Protein AF-A0ABD1Q257-F1 (afdb_monomer)

InterPro domains:
  IPR046948 RING-H2 finger protein ATL20-22-like [PTHR46279] (2-143)

Organism: NCBI:txid205694

Secondary structure (DSSP, 8-state):
-EEEETTTEEEEEEEEETTTTEEEEE-TTS-HHHHHHHS----TTSSEE-SEEEEEEEEEEETTSTHHHHTB---GGG--SSEEEEEESSS-HHHHHHTT-EEEEEEEEEESSTTTTTBT---SEEEEEE-GGG--------------S-HHHHHHHHHHHHHHHH---

Foldseek 3Di:
DWDQAVQLGIWDWDDADPVQQKTKTFHPVLQVVVSCFVGADDRPPPLKAAPDKAKKWKKKAFCPQPCDLPFADFRVVPADDGIGMFIWSDDDPVVRVVSVIDTPGIYIAGDHDPGRGTSHGDHRIHMIGGDPVPPPDPPDPDDDDDDDDDPVVVCCVPVVVVCVVVPPD

Structure (mmCIF, N/CA/C/O backbone):
data_AF-A0ABD1Q257-F1
#
_entry.id   AF-A0ABD1Q257-F1
#
loop_
_atom_site.group_PDB
_atom_site.id
_atom_site.type_symbol
_atom_site.label_atom_id
_atom_site.label_alt_id
_atom_site.label_comp_id
_atom_site.label_asym_id
_atom_site.label_entity_id
_atom_site.label_seq_id
_atom_site.pdbx_PDB_ins_code
_atom_site.Cartn_x
_atom_site.Cartn_y
_atom_site.Cartn_z
_atom_site.occupancy
_atom_site.B_iso_or_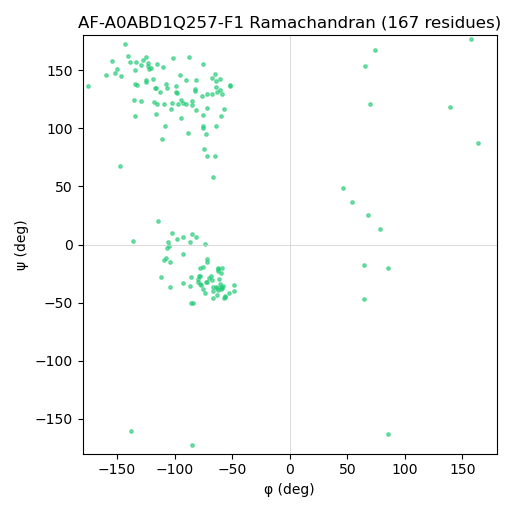equiv
_atom_site.auth_seq_id
_atom_site.auth_comp_id
_atom_site.auth_asym_id
_atom_site.auth_atom_id
_atom_site.pdbx_PDB_model_num
ATOM 1 N N . MET A 1 1 ? -0.512 -16.048 -15.787 1.00 87.12 1 MET A N 1
ATOM 2 C CA . MET A 1 1 ? 0.957 -15.874 -15.810 1.00 87.12 1 MET A CA 1
ATOM 3 C C . MET A 1 1 ? 1.390 -15.467 -14.415 1.00 87.12 1 MET A C 1
ATOM 5 O O . MET A 1 1 ? 0.708 -14.635 -13.826 1.00 87.12 1 MET A O 1
ATOM 9 N N . ILE A 1 2 ? 2.445 -16.087 -13.885 1.00 93.38 2 ILE A N 1
ATOM 10 C CA . ILE A 1 2 ? 2.979 -15.800 -12.547 1.00 93.38 2 ILE A CA 1
ATOM 11 C C . ILE A 1 2 ? 4.283 -15.027 -12.720 1.00 93.38 2 ILE A C 1
ATOM 13 O O . ILE A 1 2 ? 5.099 -15.399 -13.559 1.00 93.38 2 ILE A O 1
ATOM 17 N N . LEU A 1 3 ? 4.453 -13.968 -11.939 1.00 93.56 3 LEU A N 1
ATOM 18 C CA . LEU A 1 3 ? 5.695 -13.225 -11.808 1.00 93.56 3 LEU A CA 1
ATOM 19 C C . LEU A 1 3 ? 6.202 -13.389 -10.377 1.00 93.56 3 LEU A C 1
ATOM 21 O O . LEU A 1 3 ? 5.514 -12.998 -9.436 1.00 93.56 3 LEU A O 1
ATOM 25 N N . ASN A 1 4 ? 7.402 -13.935 -10.212 1.00 92.94 4 ASN A N 1
ATOM 26 C CA . ASN A 1 4 ? 8.072 -13.927 -8.920 1.00 92.94 4 ASN A CA 1
ATOM 27 C C . ASN A 1 4 ? 8.822 -12.602 -8.761 1.00 92.94 4 ASN A C 1
ATOM 29 O O . ASN A 1 4 ? 9.687 -12.273 -9.572 1.00 92.94 4 ASN A O 1
ATOM 33 N N . LEU A 1 5 ? 8.478 -11.835 -7.729 1.00 91.81 5 LEU A N 1
ATOM 34 C CA . LEU A 1 5 ? 9.259 -10.680 -7.315 1.00 91.81 5 LEU A CA 1
ATOM 35 C C . LEU A 1 5 ? 10.169 -11.102 -6.158 1.00 91.81 5 LEU A C 1
ATOM 37 O O . LEU A 1 5 ? 9.654 -11.518 -5.113 1.00 91.81 5 LEU A O 1
ATOM 41 N N . PRO A 1 6 ? 11.501 -10.980 -6.295 1.00 88.81 6 PRO A N 1
ATOM 42 C CA . PRO A 1 6 ? 12.420 -11.312 -5.215 1.00 88.81 6 PRO A CA 1
ATOM 43 C C . PRO A 1 6 ? 12.031 -10.607 -3.914 1.00 88.81 6 PRO A C 1
ATOM 45 O O . PRO A 1 6 ? 11.656 -9.438 -3.925 1.00 88.81 6 PRO A O 1
ATOM 48 N N . PHE A 1 7 ? 12.069 -11.338 -2.797 1.00 89.44 7 PHE A N 1
ATOM 49 C CA . PHE A 1 7 ? 11.647 -10.898 -1.452 1.00 89.44 7 PHE A CA 1
ATOM 50 C C . PHE A 1 7 ? 10.159 -10.565 -1.270 1.00 89.44 7 PHE A C 1
ATOM 52 O O . PHE A 1 7 ? 9.689 -10.557 -0.137 1.00 89.44 7 PHE A O 1
ATOM 59 N N . SER A 1 8 ? 9.412 -10.344 -2.352 1.00 90.81 8 SER A N 1
ATOM 60 C CA . SER A 1 8 ? 7.987 -10.004 -2.308 1.00 90.81 8 SER A CA 1
ATOM 61 C C . SER A 1 8 ? 7.084 -11.188 -2.679 1.00 90.81 8 SER A C 1
ATOM 63 O O . SER A 1 8 ? 5.893 -11.159 -2.376 1.00 90.81 8 SER A O 1
ATOM 65 N N . GLY A 1 9 ? 7.633 -12.250 -3.281 1.00 92.00 9 GLY A N 1
ATOM 66 C CA . GLY A 1 9 ? 6.955 -13.505 -3.620 1.00 92.00 9 GLY A CA 1
ATOM 67 C C . GLY A 1 9 ? 6.219 -13.477 -4.962 1.00 92.00 9 GLY A C 1
ATOM 68 O O . GLY A 1 9 ? 6.434 -12.600 -5.795 1.00 92.00 9 GLY A O 1
ATOM 69 N N . ASP A 1 10 ? 5.319 -14.440 -5.161 1.00 94.44 10 ASP A N 1
ATOM 70 C CA . ASP A 1 10 ? 4.611 -14.631 -6.432 1.00 94.44 10 ASP A CA 1
ATOM 71 C C . ASP A 1 10 ? 3.408 -13.702 -6.581 1.00 94.44 10 ASP A C 1
ATOM 73 O O . ASP A 1 10 ? 2.563 -13.626 -5.689 1.00 94.44 10 ASP A O 1
ATOM 77 N N . PHE A 1 11 ? 3.292 -13.047 -7.728 1.00 95.25 11 PHE A N 1
ATOM 78 C CA . PHE A 1 11 ? 2.139 -12.253 -8.139 1.00 95.25 11 PHE A CA 1
ATOM 79 C C . PHE A 1 11 ? 1.556 -12.806 -9.432 1.00 95.25 11 PHE A C 1
ATOM 81 O O . PHE A 1 11 ? 2.265 -13.394 -10.253 1.00 95.25 11 PHE A O 1
ATOM 88 N N . TYR A 1 12 ? 0.259 -12.610 -9.643 1.00 96.00 12 TYR A N 1
ATOM 89 C CA . TYR A 1 12 ? -0.342 -12.879 -10.940 1.00 96.00 12 TYR A CA 1
ATOM 90 C C . TYR A 1 12 ? -0.300 -11.630 -11.801 1.00 96.00 12 TYR A C 1
ATOM 92 O O . TYR A 1 12 ? -0.495 -10.514 -11.331 1.00 96.00 12 TYR A O 1
ATOM 100 N N . VAL A 1 13 ? -0.037 -11.829 -13.086 1.00 96.06 13 VAL A N 1
ATOM 101 C CA . VAL A 1 13 ? 0.027 -10.733 -14.048 1.00 96.06 13 VAL A CA 1
ATOM 102 C C . VAL A 1 13 ? -1.353 -10.522 -14.644 1.00 96.06 13 VAL A C 1
ATOM 104 O O . VAL A 1 13 ? -1.918 -11.448 -15.235 1.00 96.06 13 VAL A O 1
ATOM 107 N N . ARG A 1 14 ? -1.895 -9.314 -14.470 1.00 95.31 14 ARG A N 1
ATOM 108 C CA . ARG A 1 14 ? -3.168 -8.899 -15.065 1.00 95.31 14 ARG A CA 1
ATOM 109 C C . ARG A 1 14 ? -2.969 -8.372 -16.475 1.00 95.31 14 ARG A C 1
ATOM 111 O O . ARG A 1 14 ? -3.675 -8.790 -17.387 1.00 95.31 14 ARG A O 1
ATOM 118 N N . TYR A 1 15 ? -2.023 -7.453 -16.643 1.00 94.88 15 TYR A N 1
ATOM 119 C CA . TYR A 1 15 ? -1.799 -6.754 -17.903 1.00 94.88 15 TYR A CA 1
ATOM 120 C C . TYR A 1 15 ? -0.335 -6.335 -18.045 1.00 94.88 15 TYR A C 1
ATOM 122 O O . TYR A 1 15 ? 0.327 -6.037 -17.052 1.00 94.88 15 TYR A O 1
ATOM 130 N N . ILE A 1 16 ? 0.162 -6.322 -19.282 1.00 94.31 16 ILE A N 1
ATOM 131 C CA . ILE A 1 16 ? 1.499 -5.839 -19.632 1.00 94.31 16 ILE A CA 1
ATOM 132 C C . ILE A 1 16 ? 1.341 -4.854 -20.785 1.00 94.31 16 ILE A C 1
ATOM 134 O O . ILE A 1 16 ? 0.806 -5.205 -21.836 1.00 94.31 16 ILE A O 1
ATOM 138 N N . ASP A 1 17 ? 1.830 -3.639 -20.578 1.00 92.38 17 ASP A N 1
ATOM 139 C CA . ASP A 1 17 ? 1.911 -2.580 -21.569 1.00 92.38 17 ASP A CA 1
ATOM 140 C C . ASP A 1 17 ? 3.370 -2.366 -21.971 1.00 92.38 17 ASP A C 1
ATOM 142 O O . ASP A 1 17 ? 4.144 -1.740 -21.246 1.00 92.38 17 ASP A O 1
ATOM 146 N N . TYR A 1 18 ? 3.751 -2.885 -23.134 1.00 88.06 18 TYR A N 1
ATOM 147 C CA . TYR A 1 18 ? 5.103 -2.713 -23.668 1.00 88.06 18 TYR A CA 1
ATOM 148 C C . TYR A 1 18 ? 5.348 -1.309 -24.230 1.00 88.06 18 TYR A C 1
ATOM 150 O O . TYR A 1 18 ? 6.496 -0.905 -24.367 1.00 88.06 18 TYR A O 1
ATOM 158 N N . TYR A 1 19 ? 4.299 -0.545 -24.556 1.00 90.12 19 TYR A N 1
ATOM 159 C CA . TYR A 1 19 ? 4.476 0.819 -25.054 1.00 90.12 19 TYR A CA 1
ATOM 160 C C . TYR A 1 19 ? 4.893 1.758 -23.920 1.00 90.12 19 TYR A C 1
ATOM 162 O O . TYR A 1 19 ? 5.784 2.587 -24.092 1.00 90.12 19 TYR A O 1
ATOM 170 N N . SER A 1 20 ? 4.278 1.604 -22.743 1.00 91.00 20 SER A N 1
ATOM 171 C CA . SER A 1 20 ? 4.620 2.392 -21.553 1.00 91.00 20 SER A CA 1
ATOM 172 C C . SER A 1 20 ? 5.571 1.685 -20.583 1.00 91.00 20 SER A C 1
ATOM 174 O O . SER A 1 20 ? 5.783 2.198 -19.486 1.00 91.00 20 SER A O 1
ATOM 176 N N . ASN A 1 21 ? 6.072 0.497 -20.931 1.00 92.75 21 ASN A N 1
ATOM 177 C CA . ASN A 1 21 ? 6.831 -0.393 -20.047 1.00 92.75 21 ASN A CA 1
ATOM 178 C C . ASN A 1 21 ? 6.191 -0.565 -18.655 1.00 92.75 21 ASN A C 1
ATOM 180 O O . ASN A 1 21 ? 6.851 -0.381 -17.632 1.00 92.75 21 ASN A O 1
ATOM 184 N N . LYS A 1 22 ? 4.883 -0.856 -18.615 1.00 94.44 22 LYS A N 1
ATOM 185 C CA . LYS A 1 22 ? 4.090 -0.992 -17.383 1.00 94.44 22 LYS A CA 1
ATOM 186 C C . LYS A 1 22 ? 3.564 -2.411 -17.224 1.00 94.44 22 LYS A C 1
ATOM 188 O O . LYS A 1 22 ? 3.007 -2.978 -18.158 1.00 94.44 22 LYS A O 1
ATOM 193 N N . ILE A 1 23 ? 3.682 -2.973 -16.028 1.00 95.19 23 ILE A N 1
ATOM 194 C CA . ILE A 1 23 ? 3.073 -4.248 -15.654 1.00 95.19 23 ILE A CA 1
ATOM 195 C C . ILE A 1 23 ? 2.064 -4.009 -14.539 1.00 95.19 23 ILE A C 1
ATOM 197 O O . ILE A 1 23 ? 2.348 -3.299 -13.580 1.00 95.19 23 ILE A O 1
ATOM 201 N N . THR A 1 24 ? 0.888 -4.610 -14.664 1.00 95.88 24 THR A N 1
ATOM 202 C CA . THR A 1 24 ? -0.137 -4.603 -13.622 1.00 95.88 24 THR A CA 1
ATOM 203 C C . THR A 1 24 ? -0.232 -5.997 -13.023 1.00 95.88 24 THR A C 1
ATOM 205 O O . THR A 1 24 ? -0.484 -6.983 -13.726 1.00 95.88 24 THR A O 1
ATOM 208 N N . LEU A 1 25 ? 0.003 -6.070 -11.720 1.00 95.75 25 LEU A N 1
ATOM 209 C CA . LEU A 1 25 ? 0.040 -7.280 -10.914 1.00 95.75 25 LEU A CA 1
ATOM 210 C C . LEU A 1 25 ? -1.158 -7.319 -9.976 1.00 95.75 25 LEU A C 1
ATOM 212 O O . LEU A 1 25 ? -1.639 -6.277 -9.555 1.00 95.75 25 LEU A O 1
ATOM 216 N N . TYR A 1 26 ? -1.591 -8.512 -9.597 1.00 95.31 26 TYR A N 1
ATOM 217 C CA . TYR A 1 26 ? -2.581 -8.701 -8.544 1.00 95.31 26 TYR A CA 1
ATOM 218 C C . TYR A 1 26 ? -2.196 -9.875 -7.653 1.00 95.31 26 TYR A C 1
ATOM 220 O O . TYR A 1 26 ? -1.422 -10.765 -8.035 1.00 95.31 26 TYR A O 1
ATOM 228 N N . ASP A 1 27 ? -2.712 -9.854 -6.431 1.00 95.00 27 ASP A N 1
ATOM 229 C CA . ASP A 1 27 ? -2.403 -10.870 -5.439 1.00 95.00 27 ASP A CA 1
ATOM 230 C C . ASP A 1 27 ? -3.170 -12.177 -5.720 1.00 95.00 27 ASP A C 1
ATOM 232 O O . ASP A 1 27 ? -4.398 -12.151 -5.815 1.00 95.00 27 ASP A O 1
ATOM 236 N N . PRO A 1 28 ? -2.497 -13.344 -5.786 1.00 92.44 28 PRO A N 1
ATOM 237 C CA . PRO A 1 28 ? -3.158 -14.633 -6.006 1.00 92.44 28 PRO A CA 1
ATOM 238 C C . PRO A 1 28 ? -4.213 -14.999 -4.953 1.00 92.44 28 PRO A C 1
ATOM 240 O O . PRO A 1 28 ? -5.058 -15.855 -5.206 1.00 92.44 28 PRO A O 1
ATOM 243 N N . ARG A 1 29 ? -4.159 -14.387 -3.760 1.00 93.06 29 ARG A N 1
ATOM 244 C CA . ARG A 1 29 ? -5.143 -14.590 -2.685 1.00 93.06 29 ARG A CA 1
ATOM 245 C C . ARG A 1 29 ? -6.289 -13.574 -2.725 1.00 93.06 29 ARG A C 1
ATOM 247 O O . ARG A 1 29 ? -7.118 -13.591 -1.820 1.00 93.06 29 ARG A O 1
ATOM 254 N N . ASN A 1 30 ? -6.349 -12.726 -3.756 1.00 92.25 30 ASN A N 1
ATOM 255 C CA . ASN A 1 30 ? -7.329 -11.648 -3.916 1.00 92.25 30 ASN A CA 1
AT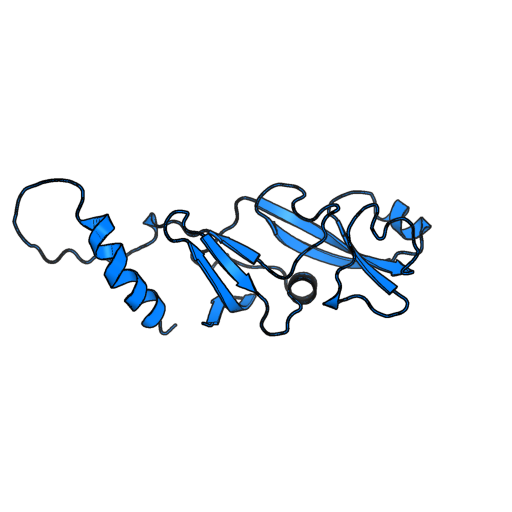OM 256 C C . ASN A 1 30 ? -7.378 -10.696 -2.707 1.00 92.25 30 ASN A C 1
ATOM 258 O O . ASN A 1 30 ? -8.453 -10.264 -2.295 1.00 92.25 30 ASN A O 1
ATOM 262 N N . CYS A 1 31 ? -6.225 -10.425 -2.087 1.00 94.81 31 CYS A N 1
ATOM 263 C CA . CYS A 1 31 ? -6.125 -9.399 -1.057 1.00 94.81 31 CYS A CA 1
ATOM 264 C C . CYS A 1 31 ? -4.751 -8.728 -1.087 1.00 94.81 31 CYS A C 1
ATOM 266 O O . CYS A 1 31 ? -3.942 -8.858 -0.160 1.00 94.81 31 CYS A O 1
ATOM 268 N N . LEU A 1 32 ? -4.495 -7.984 -2.166 1.00 95.12 32 LEU A N 1
ATOM 269 C CA . LEU A 1 32 ? -3.250 -7.237 -2.334 1.00 95.12 32 LEU A CA 1
ATOM 270 C C . LEU A 1 32 ? -2.997 -6.258 -1.173 1.00 95.12 32 LEU A C 1
ATOM 272 O O . LEU A 1 32 ? -1.893 -6.302 -0.628 1.00 95.12 32 LEU A O 1
ATOM 276 N N . PRO A 1 33 ? -3.974 -5.459 -0.699 1.00 94.69 33 PRO A N 1
ATOM 277 C CA . PRO A 1 33 ? -3.745 -4.562 0.435 1.00 94.69 33 PRO A CA 1
ATOM 278 C C . PRO A 1 33 ? -3.330 -5.309 1.709 1.00 94.69 33 PRO A C 1
ATOM 280 O O . PRO A 1 33 ? -2.448 -4.863 2.439 1.00 94.69 33 PRO A O 1
ATOM 283 N N . GLY A 1 34 ? -3.915 -6.487 1.954 1.00 95.25 34 GLY A N 1
ATOM 284 C CA . GLY A 1 34 ? -3.539 -7.343 3.079 1.00 95.25 34 GLY A CA 1
ATOM 285 C C . GLY A 1 34 ? -2.127 -7.898 2.955 1.00 95.25 34 GLY A C 1
ATOM 286 O O . GLY A 1 34 ? -1.407 -8.003 3.948 1.00 95.25 34 GLY A O 1
ATOM 287 N N . ARG A 1 35 ? -1.697 -8.224 1.736 1.00 94.31 35 ARG A N 1
ATOM 288 C CA . ARG A 1 35 ? -0.313 -8.615 1.477 1.00 94.31 35 ARG A CA 1
ATOM 289 C C . ARG A 1 35 ? 0.649 -7.455 1.697 1.00 94.31 35 ARG A C 1
ATOM 291 O O . ARG A 1 35 ? 1.648 -7.670 2.368 1.00 94.31 35 ARG A O 1
ATOM 298 N N . LEU A 1 36 ? 0.337 -6.265 1.185 1.00 93.81 36 LEU A N 1
ATOM 299 C CA . LEU A 1 36 ? 1.169 -5.067 1.332 1.00 93.81 36 LEU A CA 1
ATOM 300 C C . LEU A 1 36 ? 1.303 -4.638 2.797 1.00 93.81 36 LEU A C 1
ATOM 302 O O . LEU A 1 36 ? 2.386 -4.241 3.213 1.00 93.81 36 LEU A O 1
ATOM 306 N N . LEU A 1 37 ? 0.238 -4.765 3.593 1.00 94.75 37 LEU A N 1
ATOM 307 C CA . LEU A 1 37 ? 0.268 -4.504 5.035 1.00 94.75 37 LEU A CA 1
ATOM 308 C C . LEU A 1 37 ? 1.204 -5.468 5.782 1.00 94.75 37 LEU A C 1
ATOM 310 O O . LEU A 1 37 ? 1.949 -5.048 6.661 1.00 94.75 37 LEU A O 1
ATOM 314 N N . ASN A 1 38 ? 1.165 -6.760 5.445 1.00 92.06 38 ASN A N 1
ATOM 315 C CA . ASN A 1 38 ? 1.933 -7.783 6.160 1.00 92.06 38 ASN A CA 1
ATOM 316 C C . ASN A 1 38 ? 3.372 -7.937 5.646 1.00 92.06 38 ASN A C 1
ATOM 318 O O . ASN A 1 38 ? 4.249 -8.346 6.402 1.0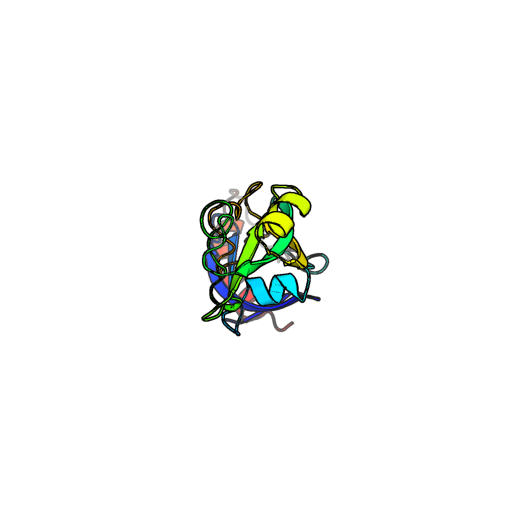0 92.06 38 ASN A O 1
ATOM 322 N N . ASN A 1 39 ? 3.607 -7.629 4.371 1.00 85.31 39 ASN A N 1
ATOM 323 C CA . ASN A 1 39 ? 4.892 -7.730 3.696 1.00 85.31 39 ASN A CA 1
ATOM 324 C C . ASN A 1 39 ? 5.117 -6.449 2.892 1.00 85.31 39 ASN A C 1
ATOM 326 O O . ASN A 1 39 ? 4.451 -6.222 1.879 1.00 85.31 39 ASN A O 1
ATOM 330 N N . SER A 1 40 ? 6.071 -5.624 3.322 1.00 79.25 40 SER A N 1
ATOM 331 C CA . SER A 1 40 ? 6.452 -4.439 2.560 1.00 79.25 40 SER A CA 1
ATOM 332 C C . SER A 1 40 ? 6.976 -4.825 1.177 1.00 79.25 40 SER A C 1
ATOM 334 O O . SER A 1 40 ? 7.656 -5.841 1.000 1.00 79.25 40 SER A O 1
ATOM 336 N N . MET A 1 41 ? 6.648 -4.008 0.177 1.00 88.25 41 MET A N 1
ATOM 337 C CA . MET A 1 41 ? 7.080 -4.260 -1.190 1.00 88.25 41 MET A CA 1
ATOM 338 C C . MET A 1 41 ? 8.584 -3.992 -1.312 1.00 88.25 41 MET A C 1
ATOM 340 O O . MET A 1 41 ? 9.034 -2.859 -1.143 1.00 88.25 41 MET A O 1
ATOM 344 N N . ASN A 1 42 ? 9.368 -5.017 -1.641 1.00 89.56 42 ASN A N 1
ATOM 345 C CA . ASN A 1 42 ? 10.798 -4.877 -1.895 1.00 89.56 42 ASN A CA 1
ATOM 346 C C . ASN A 1 42 ? 11.097 -5.234 -3.351 1.00 89.56 42 ASN A C 1
ATOM 348 O O . ASN A 1 42 ? 10.971 -6.387 -3.760 1.00 89.56 42 ASN A O 1
ATOM 352 N N . LEU A 1 43 ? 11.498 -4.223 -4.120 1.00 90.81 43 LEU A N 1
ATOM 353 C CA . LEU A 1 43 ? 11.780 -4.333 -5.551 1.00 90.81 43 LEU A CA 1
ATOM 354 C C . LEU A 1 43 ? 13.280 -4.314 -5.871 1.00 90.81 43 LEU A C 1
ATOM 356 O O . LEU A 1 43 ? 13.651 -4.385 -7.037 1.00 90.81 43 LEU A O 1
ATOM 360 N N . SER A 1 44 ? 14.150 -4.248 -4.856 1.00 88.31 44 SER A N 1
ATOM 361 C CA . SER A 1 44 ? 15.590 -3.971 -5.017 1.00 88.31 44 SER A CA 1
ATOM 362 C C . SER A 1 44 ? 16.368 -5.003 -5.841 1.00 88.31 44 SER A C 1
ATOM 364 O O . SER A 1 44 ? 17.449 -4.698 -6.333 1.00 88.31 44 SER A O 1
ATOM 366 N N . SER A 1 45 ? 15.845 -6.221 -5.994 1.00 87.56 45 SER A N 1
ATOM 367 C CA . SER A 1 45 ? 16.426 -7.271 -6.849 1.00 87.56 45 SER A CA 1
ATOM 368 C C . SER A 1 45 ? 15.536 -7.629 -8.040 1.00 87.56 45 SER A C 1
ATOM 370 O O . SER A 1 45 ? 15.669 -8.706 -8.611 1.00 87.56 45 SER A O 1
ATOM 372 N N . SER A 1 46 ? 14.616 -6.742 -8.413 1.00 88.56 46 SER A N 1
ATOM 373 C CA . SER A 1 46 ? 13.762 -6.886 -9.590 1.00 88.56 46 SER A CA 1
ATOM 374 C C . SER A 1 46 ? 14.072 -5.779 -10.608 1.00 88.56 46 SER A C 1
ATOM 376 O O . SER A 1 46 ? 14.518 -4.707 -10.203 1.00 88.56 46 SER A O 1
ATOM 378 N N . PRO A 1 47 ? 13.800 -5.980 -11.911 1.00 90.00 47 PRO A N 1
ATOM 379 C CA . PRO A 1 47 ? 13.900 -4.909 -12.909 1.00 90.00 47 PRO A CA 1
ATOM 380 C C . PRO A 1 47 ? 12.749 -3.892 -12.803 1.00 90.00 47 PRO A C 1
ATOM 382 O O . PRO A 1 47 ? 12.654 -2.975 -13.618 1.00 90.00 47 PRO A O 1
ATOM 385 N N . PHE A 1 48 ? 11.839 -4.084 -11.843 1.00 93.94 48 PHE A N 1
ATOM 386 C CA . PHE A 1 48 ? 10.647 -3.274 -11.682 1.00 93.94 48 PHE A CA 1
ATOM 387 C C . PHE A 1 48 ? 10.860 -2.150 -10.669 1.00 93.94 48 PHE A C 1
ATOM 389 O O . PHE A 1 48 ? 11.543 -2.310 -9.661 1.00 93.94 48 PHE A O 1
ATOM 396 N N . THR A 1 49 ? 10.216 -1.018 -10.916 1.00 94.12 49 THR A N 1
ATOM 397 C CA . THR A 1 49 ? 10.219 0.165 -10.057 1.00 94.12 49 THR A CA 1
ATOM 398 C C . THR A 1 49 ? 8.848 0.841 -10.068 1.00 94.12 49 THR A C 1
ATOM 400 O O . THR A 1 49 ? 7.970 0.484 -10.856 1.00 94.12 49 THR A O 1
ATOM 403 N N . ALA A 1 50 ? 8.664 1.839 -9.212 1.00 93.88 50 ALA A N 1
ATOM 404 C CA . ALA A 1 50 ? 7.534 2.753 -9.244 1.00 93.88 50 ALA A CA 1
ATOM 405 C C . ALA A 1 50 ? 8.021 4.210 -9.208 1.00 93.88 50 ALA A C 1
ATOM 407 O O . ALA A 1 50 ? 9.107 4.472 -8.680 1.00 93.88 50 ALA A O 1
ATOM 408 N N . PRO A 1 51 ? 7.234 5.162 -9.743 1.00 93.25 51 PRO A N 1
ATOM 409 C CA . PRO A 1 51 ? 7.572 6.583 -9.694 1.00 93.25 51 PRO A CA 1
ATOM 410 C C . PRO A 1 51 ? 7.727 7.127 -8.268 1.00 93.25 51 PRO A C 1
ATOM 412 O O . PRO A 1 51 ? 8.603 7.956 -8.022 1.00 93.25 51 PRO A O 1
ATOM 415 N N . TYR A 1 52 ? 6.904 6.649 -7.330 1.00 94.50 52 TYR A N 1
ATOM 416 C CA . TYR A 1 52 ? 6.916 7.077 -5.934 1.00 94.50 52 TYR A CA 1
ATOM 417 C C . TYR A 1 52 ? 6.706 5.895 -4.984 1.00 94.50 52 TYR A C 1
ATOM 419 O O . TYR A 1 52 ? 6.219 4.833 -5.373 1.00 94.50 52 TYR A O 1
ATOM 427 N N . TYR A 1 53 ? 7.056 6.112 -3.717 1.00 94.38 53 TYR A N 1
ATOM 428 C CA . TYR A 1 53 ? 6.846 5.174 -2.620 1.00 94.38 53 TYR A CA 1
ATOM 429 C C . TYR A 1 53 ? 6.288 5.943 -1.427 1.00 94.38 53 TYR A C 1
ATOM 431 O O . TYR A 1 53 ? 6.898 6.915 -0.982 1.00 94.38 53 TYR A O 1
ATOM 439 N N . GLU A 1 54 ? 5.142 5.516 -0.912 1.00 94.69 54 GLU A N 1
ATOM 440 C CA . GLU A 1 54 ? 4.439 6.209 0.167 1.00 94.69 54 GLU A CA 1
ATOM 441 C C . GLU A 1 54 ? 4.181 5.279 1.343 1.00 94.69 54 GLU A C 1
ATOM 443 O O . GLU A 1 54 ? 3.841 4.112 1.165 1.00 94.69 54 GLU A O 1
ATOM 448 N N . ASN A 1 55 ? 4.345 5.802 2.557 1.00 95.44 55 ASN A N 1
ATOM 449 C CA . ASN A 1 55 ? 4.078 5.051 3.775 1.00 95.44 55 ASN A CA 1
ATOM 450 C C . ASN A 1 55 ? 2.605 5.207 4.168 1.00 95.44 55 ASN A C 1
ATOM 452 O O . ASN A 1 55 ? 2.235 6.189 4.810 1.00 95.44 55 ASN A O 1
ATOM 456 N N . TYR A 1 56 ? 1.776 4.243 3.776 1.00 95.62 56 TYR A N 1
ATOM 457 C CA . TYR A 1 56 ? 0.368 4.212 4.156 1.00 95.62 56 TYR A CA 1
ATOM 458 C C . TYR A 1 56 ? 0.219 3.609 5.547 1.00 95.62 56 TYR A C 1
ATOM 460 O O . TYR A 1 56 ? 0.771 2.542 5.830 1.00 95.62 56 TYR A O 1
ATOM 468 N N . THR A 1 57 ? -0.579 4.256 6.393 1.00 96.25 57 THR A N 1
ATOM 469 C CA . THR A 1 57 ? -0.998 3.692 7.678 1.00 96.25 57 THR A CA 1
ATOM 470 C C . THR A 1 57 ? -2.384 3.091 7.532 1.00 96.25 57 THR A C 1
ATOM 472 O O . THR A 1 57 ? -3.299 3.714 6.996 1.00 96.25 57 THR A O 1
ATOM 475 N N . PHE A 1 58 ? -2.523 1.853 7.990 1.00 97.25 58 PHE A N 1
ATOM 476 C CA . PHE A 1 58 ? -3.756 1.091 7.945 1.00 97.25 58 PHE A CA 1
ATOM 477 C C . PHE A 1 58 ? -4.454 1.172 9.294 1.00 97.25 58 PHE A C 1
ATOM 479 O O . PHE A 1 58 ? -3.840 0.975 10.348 1.00 97.25 58 PHE A O 1
ATOM 486 N N . TYR A 1 59 ? -5.763 1.373 9.244 1.00 97.50 59 TYR A N 1
ATOM 487 C CA . TYR A 1 59 ? -6.619 1.487 10.410 1.00 97.50 59 TYR A CA 1
ATOM 488 C C . TYR A 1 59 ? -7.749 0.476 10.328 1.00 97.50 59 TYR A C 1
ATOM 490 O O . TYR A 1 59 ? -8.310 0.248 9.260 1.00 97.50 59 TYR A O 1
ATOM 498 N N . THR A 1 60 ? -8.115 -0.108 11.463 1.00 98.00 60 THR A N 1
ATOM 499 C CA . THR A 1 60 ? -9.389 -0.807 11.635 1.00 98.00 60 THR A CA 1
ATOM 500 C C . THR A 1 60 ? -10.334 0.101 12.411 1.00 98.00 60 THR A C 1
ATOM 502 O O . THR A 1 60 ? -10.008 0.552 13.508 1.00 98.00 60 THR A O 1
ATOM 505 N N . CYS A 1 61 ? -11.481 0.409 11.823 1.00 98.06 61 CYS A N 1
ATOM 506 C CA . CYS A 1 61 ? -12.472 1.342 12.343 1.00 98.06 61 CYS A CA 1
ATOM 507 C C . CYS A 1 61 ? -13.829 0.647 12.492 1.00 98.06 61 CYS A C 1
ATOM 509 O O . CYS A 1 61 ? -14.130 -0.269 11.718 1.00 98.06 61 CYS A O 1
ATOM 511 N N . PRO A 1 62 ? -14.702 1.102 13.409 1.00 98.12 62 PRO A N 1
ATOM 512 C CA . PRO A 1 62 ? -16.126 0.802 13.324 1.00 98.12 62 PRO A CA 1
ATOM 513 C C . PRO A 1 62 ? -16.647 1.166 11.930 1.00 98.12 62 PRO A C 1
ATOM 515 O O . PRO A 1 62 ? -16.298 2.207 11.380 1.00 98.12 62 PRO A O 1
ATOM 518 N N . LYS A 1 63 ? -17.480 0.313 11.331 1.00 96.25 63 LYS A N 1
ATOM 519 C CA . LYS A 1 63 ? -17.884 0.464 9.920 1.00 96.25 63 LYS A CA 1
ATOM 520 C C . LYS A 1 63 ? -18.650 1.757 9.608 1.00 96.25 63 LYS A C 1
ATOM 522 O O . LYS A 1 63 ? -18.696 2.172 8.457 1.00 96.25 63 LYS A O 1
ATOM 527 N N . ASN A 1 64 ? -19.263 2.360 10.621 1.00 95.75 64 ASN A N 1
ATOM 528 C CA . ASN A 1 64 ? -19.998 3.621 10.560 1.00 95.75 64 ASN A CA 1
ATOM 529 C C . ASN A 1 64 ? -19.206 4.814 11.129 1.00 95.75 64 ASN A C 1
ATOM 531 O O . ASN A 1 64 ? -19.802 5.863 11.365 1.00 95.75 64 ASN A O 1
ATOM 535 N N . ALA A 1 65 ? -17.913 4.644 11.417 1.00 96.19 65 ALA A N 1
ATOM 536 C CA . ALA A 1 65 ? -17.056 5.738 11.849 1.00 96.19 65 ALA A CA 1
ATOM 537 C C . ALA A 1 65 ? -16.863 6.738 10.703 1.00 96.19 65 ALA A C 1
ATOM 539 O O . ALA A 1 65 ? -16.750 6.336 9.548 1.00 96.19 65 ALA A O 1
ATOM 540 N N . GLU A 1 66 ? -16.802 8.024 11.041 1.00 94.38 66 GLU A N 1
A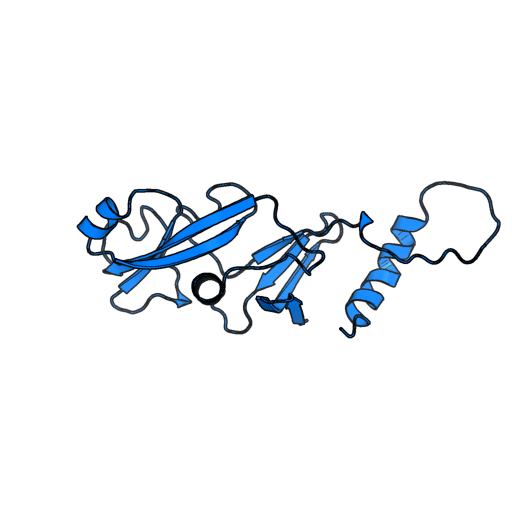TOM 541 C CA . GLU A 1 66 ? -16.692 9.122 10.073 1.00 94.38 66 GLU A CA 1
ATOM 542 C C . GLU A 1 66 ? -15.524 8.944 9.081 1.00 94.38 66 GLU A C 1
ATOM 544 O O . GLU A 1 66 ? -15.777 9.067 7.881 1.00 94.38 66 GLU A O 1
ATOM 549 N N . PRO A 1 67 ? -14.320 8.489 9.500 1.00 93.62 67 PRO A N 1
ATOM 550 C CA . PRO A 1 67 ? -13.213 8.310 8.567 1.00 93.62 67 PRO A CA 1
ATOM 551 C C . PRO A 1 67 ? -13.469 7.337 7.417 1.00 93.62 67 PRO A C 1
ATOM 553 O O .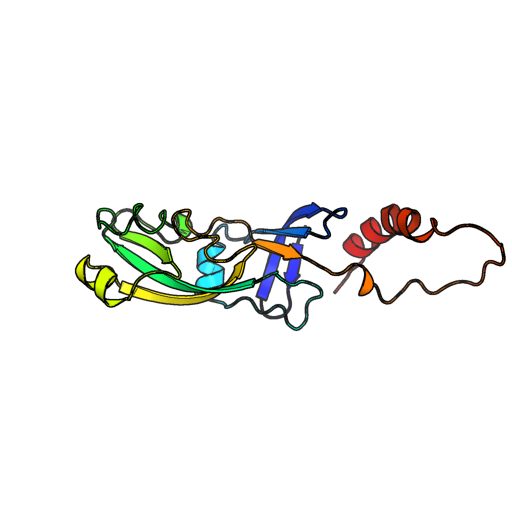 PRO A 1 67 ? -12.833 7.418 6.362 1.00 93.62 67 PRO A O 1
ATOM 556 N N . VAL A 1 68 ? -14.393 6.397 7.616 1.00 94.50 68 VAL A N 1
ATOM 557 C CA . VAL A 1 68 ? -14.718 5.356 6.649 1.00 94.50 68 VAL A CA 1
ATOM 558 C C . VAL A 1 68 ? -15.542 5.961 5.513 1.00 94.50 68 VAL A C 1
ATOM 560 O O . VAL A 1 68 ? -16.698 6.333 5.686 1.00 94.50 68 VAL A O 1
ATOM 563 N N . GLY A 1 69 ? -14.954 6.025 4.320 1.00 91.56 69 GLY A N 1
ATOM 564 C CA . GLY A 1 69 ? -15.565 6.621 3.132 1.00 91.56 69 GLY A CA 1
ATOM 565 C C . GLY A 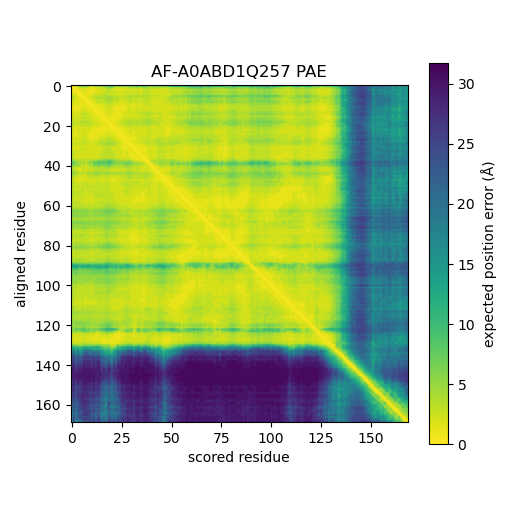1 69 ? -15.374 8.135 3.009 1.00 91.56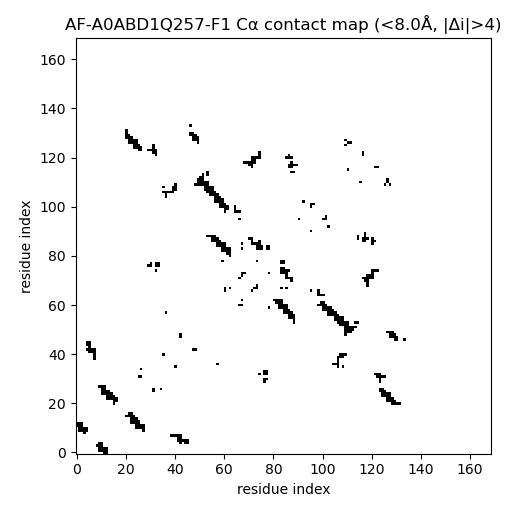 69 GLY A C 1
ATOM 566 O O . GLY A 1 69 ? -15.455 8.637 1.891 1.00 91.56 69 GLY A O 1
ATOM 567 N N . TYR A 1 70 ? -15.073 8.845 4.104 1.00 91.81 70 TYR A N 1
ATOM 568 C CA . TYR A 1 70 ? -14.697 10.261 4.050 1.00 91.81 70 TYR A CA 1
ATOM 569 C C . TYR A 1 70 ? -13.206 10.452 3.750 1.00 91.81 70 TYR A C 1
ATOM 571 O O . TYR A 1 70 ? -12.867 11.168 2.813 1.00 91.81 70 TYR A O 1
ATOM 579 N N . TYR A 1 71 ? -12.318 9.771 4.487 1.00 90.50 71 TYR A N 1
ATOM 580 C CA . TYR A 1 71 ? -10.865 9.866 4.281 1.00 90.50 71 TYR A CA 1
ATOM 581 C C . TYR A 1 71 ? -10.324 8.802 3.327 1.00 90.50 71 TYR A C 1
ATOM 583 O O . TYR A 1 71 ? -9.371 9.053 2.593 1.00 90.50 71 TYR A O 1
ATOM 591 N N . ALA A 1 72 ? -10.925 7.613 3.322 1.00 93.44 72 ALA A N 1
ATOM 592 C CA . ALA A 1 72 ? -10.585 6.536 2.399 1.00 93.44 72 ALA A CA 1
ATOM 593 C C . ALA A 1 72 ? -11.731 5.529 2.283 1.00 93.44 72 ALA A C 1
ATOM 595 O O . ALA A 1 72 ? -12.428 5.241 3.262 1.00 93.44 72 ALA A O 1
ATOM 596 N N . LEU A 1 73 ? -11.915 4.961 1.090 1.00 95.31 73 LEU A N 1
ATOM 597 C CA . LEU A 1 73 ? -12.843 3.853 0.897 1.00 95.31 73 LEU A CA 1
ATOM 598 C C . LEU A 1 73 ? -12.377 2.598 1.666 1.00 95.31 73 LEU A C 1
ATOM 600 O O . LEU A 1 73 ? -11.173 2.347 1.785 1.00 95.31 73 LEU A O 1
ATOM 604 N N . PRO A 1 74 ? -13.319 1.780 2.176 1.00 95.81 74 PRO A N 1
ATOM 605 C CA . PRO A 1 74 ? -12.989 0.534 2.854 1.00 95.81 74 PRO A CA 1
ATOM 606 C C . PRO A 1 74 ? -12.238 -0.451 1.953 1.00 95.81 74 PRO A C 1
ATOM 608 O O . PRO A 1 74 ? -12.691 -0.794 0.862 1.00 95.81 74 PRO A O 1
ATOM 611 N N . ILE A 1 75 ? -11.162 -1.020 2.480 1.00 95.88 75 ILE A N 1
ATOM 612 C CA . ILE A 1 75 ? -10.445 -2.152 1.907 1.00 95.88 75 ILE A CA 1
ATOM 613 C C . ILE A 1 75 ? -11.267 -3.414 2.165 1.00 95.88 75 ILE A C 1
ATOM 615 O O . ILE A 1 75 ? -11.280 -3.962 3.274 1.00 95.88 75 ILE A O 1
ATOM 619 N N . GLY A 1 76 ? -11.977 -3.877 1.138 1.00 94.31 76 GLY A N 1
ATOM 620 C CA . GLY A 1 76 ? -12.964 -4.952 1.253 1.00 94.31 76 GLY A CA 1
ATOM 621 C C . GLY A 1 76 ? -12.403 -6.255 1.827 1.00 94.31 76 GLY A C 1
ATOM 622 O O . GLY A 1 76 ? -12.997 -6.813 2.745 1.00 94.31 76 GLY A O 1
ATOM 623 N N . CYS A 1 77 ? -11.236 -6.703 1.353 1.00 95.12 77 CYS A N 1
ATOM 624 C CA . CYS A 1 77 ? -10.649 -7.988 1.750 1.00 95.12 77 CYS A CA 1
ATOM 625 C C . CYS A 1 77 ? -10.088 -8.024 3.187 1.00 95.12 77 CYS A C 1
ATOM 627 O O . CYS A 1 77 ? -9.800 -9.102 3.704 1.00 95.12 77 CYS A O 1
ATOM 629 N N . LEU A 1 78 ? -9.950 -6.861 3.836 1.00 95.62 78 LEU A N 1
ATOM 630 C CA . LEU A 1 78 ? -9.550 -6.723 5.244 1.00 95.62 78 LEU A CA 1
ATOM 631 C C . LEU A 1 78 ? -10.713 -6.300 6.154 1.00 95.62 78 LEU A C 1
ATOM 633 O O . LEU A 1 78 ? -10.605 -6.362 7.378 1.00 95.62 78 LEU A O 1
ATOM 637 N N . SER A 1 79 ? -11.831 -5.882 5.562 1.00 96.88 79 SER A N 1
ATOM 638 C CA . SER A 1 79 ? -13.032 -5.453 6.271 1.00 96.88 79 SER A CA 1
ATOM 639 C C . SER A 1 79 ? -13.958 -6.633 6.570 1.00 96.88 79 SER A C 1
ATOM 641 O O . SER A 1 79 ? -13.896 -7.687 5.941 1.00 96.88 79 SER A O 1
ATOM 643 N N . ASN A 1 80 ? -14.874 -6.454 7.519 1.00 96.50 80 ASN A N 1
ATOM 644 C CA . ASN A 1 80 ? -15.890 -7.452 7.844 1.00 96.50 80 ASN A CA 1
ATOM 645 C C . ASN A 1 80 ? -17.271 -6.805 8.081 1.00 96.50 80 ASN A C 1
ATOM 647 O O . ASN A 1 80 ? -17.573 -5.708 7.592 1.00 96.50 80 ASN A O 1
ATOM 651 N N . SER A 1 81 ? -18.174 -7.517 8.761 1.00 96.06 81 SER A N 1
ATOM 652 C CA . SER A 1 81 ? -19.536 -7.041 9.017 1.00 96.06 81 SER A CA 1
ATOM 653 C C . SER A 1 81 ? -19.595 -5.845 9.969 1.00 96.06 81 SER A C 1
ATOM 655 O O . SER A 1 81 ? -20.491 -5.021 9.819 1.00 96.06 81 SER A O 1
ATOM 657 N N . THR A 1 82 ? -18.659 -5.732 10.915 1.00 96.69 82 THR A N 1
ATOM 658 C CA . THR A 1 82 ? -18.680 -4.715 11.983 1.00 96.69 82 THR A CA 1
ATOM 659 C C . THR A 1 82 ? -17.571 -3.679 11.861 1.00 96.69 82 THR A C 1
ATOM 661 O O . THR A 1 82 ? -17.763 -2.540 12.282 1.00 96.69 82 THR A O 1
ATOM 664 N N . ASN A 1 83 ? -16.439 -4.050 11.261 1.00 98.00 83 ASN A N 1
ATOM 665 C CA . ASN A 1 83 ? -15.269 -3.193 11.115 1.00 98.00 83 ASN A CA 1
ATOM 666 C C . ASN A 1 83 ? -14.941 -2.968 9.639 1.00 98.00 83 ASN A C 1
ATOM 668 O O . ASN A 1 83 ? -15.042 -3.886 8.819 1.00 98.00 83 ASN A O 1
ATOM 672 N N . ALA A 1 84 ? -14.515 -1.752 9.325 1.00 97.94 84 ALA A N 1
ATOM 673 C CA . ALA A 1 84 ? -13.925 -1.390 8.049 1.00 97.94 84 ALA A CA 1
ATOM 674 C C . ALA A 1 84 ? -12.427 -1.161 8.237 1.00 97.94 84 ALA A C 1
ATOM 676 O O . ALA A 1 84 ? -12.005 -0.544 9.215 1.00 97.94 84 ALA A O 1
ATOM 677 N N . THR A 1 85 ? -11.632 -1.650 7.297 1.00 97.50 85 THR A N 1
ATOM 678 C CA . THR A 1 85 ? -10.216 -1.307 7.217 1.00 97.50 85 THR A CA 1
ATOM 679 C C . THR A 1 85 ? -10.030 -0.228 6.172 1.00 97.50 85 THR A C 1
ATOM 681 O O . THR A 1 85 ? -10.534 -0.369 5.065 1.00 97.50 85 THR A O 1
ATOM 684 N N . ILE A 1 86 ? -9.306 0.830 6.509 1.00 96.62 86 ILE A N 1
ATOM 685 C CA . ILE A 1 86 ? -8.933 1.903 5.584 1.00 96.62 86 ILE A CA 1
ATOM 686 C C . ILE A 1 86 ? -7.422 2.110 5.634 1.00 96.62 86 ILE A C 1
ATOM 688 O O . ILE A 1 86 ? -6.780 1.722 6.611 1.00 96.62 86 ILE A O 1
ATOM 692 N N . ALA A 1 87 ? -6.857 2.713 4.594 1.00 96.00 87 ALA A N 1
ATOM 693 C CA . ALA A 1 87 ? -5.456 3.102 4.562 1.00 96.00 87 ALA A CA 1
ATOM 694 C C . ALA A 1 87 ? -5.330 4.521 4.016 1.00 96.00 87 ALA A C 1
ATOM 696 O O . ALA A 1 87 ? -6.018 4.876 3.063 1.00 96.00 87 ALA A O 1
ATOM 697 N N . THR A 1 88 ? -4.463 5.318 4.630 1.00 95.31 88 THR A N 1
ATOM 698 C CA . THR A 1 88 ? -4.239 6.716 4.251 1.00 95.31 88 THR A CA 1
ATOM 699 C C . THR A 1 88 ? -2.803 7.117 4.571 1.00 95.31 88 THR A C 1
ATOM 701 O O . THR A 1 88 ? -2.179 6.565 5.484 1.00 95.31 88 THR A O 1
ATOM 704 N N . THR A 1 89 ? -2.271 8.066 3.808 1.00 94.19 89 THR A N 1
ATOM 705 C CA . THR A 1 89 ? -1.030 8.789 4.150 1.00 94.19 89 THR A CA 1
ATOM 706 C C . THR A 1 89 ? -1.307 10.090 4.904 1.00 94.19 89 THR A C 1
ATOM 708 O O . THR A 1 89 ? -0.380 10.751 5.375 1.00 94.19 89 THR A O 1
ATOM 711 N N . ARG A 1 90 ? -2.585 10.465 4.993 1.00 85.81 90 ARG A N 1
ATOM 712 C CA . ARG A 1 90 ? -3.085 11.725 5.541 1.00 85.81 90 ARG A CA 1
ATOM 713 C C . ARG A 1 90 ? -3.621 11.557 6.950 1.00 85.81 90 ARG A C 1
ATOM 715 O O . ARG A 1 90 ? -4.051 10.471 7.328 1.00 85.81 90 ARG A O 1
ATOM 722 N N . GLU A 1 91 ? -3.690 12.696 7.626 1.00 85.31 91 GLU A N 1
ATOM 723 C CA . GLU A 1 91 ? -4.154 12.878 8.996 1.00 85.31 91 GLU A CA 1
ATOM 724 C C . GLU A 1 91 ? -3.295 12.211 10.068 1.00 85.31 91 GLU A C 1
ATOM 726 O O . GLU A 1 91 ? -2.544 11.258 9.847 1.00 85.31 91 GLU A O 1
ATOM 731 N N . ALA A 1 92 ? -3.369 12.793 11.259 1.00 85.44 92 ALA A N 1
ATOM 732 C CA . ALA A 1 92 ? -2.642 12.302 12.411 1.00 85.44 92 ALA A CA 1
ATOM 733 C C . ALA A 1 92 ? -3.411 11.121 13.039 1.00 85.44 92 ALA A C 1
ATOM 735 O O . ALA A 1 92 ? -4.644 11.162 13.104 1.00 85.44 92 ALA A O 1
ATOM 736 N N . PRO A 1 93 ? -2.728 10.065 13.522 1.00 89.50 93 PRO A N 1
ATOM 737 C CA . PRO A 1 93 ? -3.375 8.931 14.183 1.00 89.50 93 PRO A CA 1
ATOM 738 C C . PRO A 1 93 ? -4.394 9.310 15.263 1.00 89.50 93 PRO A C 1
ATOM 740 O O . PRO A 1 93 ? -5.421 8.644 15.392 1.00 89.50 93 PRO A O 1
ATOM 743 N N . GLU A 1 94 ? -4.138 10.393 15.996 1.00 92.06 94 GLU A N 1
ATOM 744 C CA . GLU A 1 94 ? -4.973 10.892 17.087 1.00 92.06 94 GLU A CA 1
ATOM 745 C C . GLU A 1 94 ? -6.394 11.252 16.626 1.00 92.06 94 GLU A C 1
ATOM 747 O O . GLU A 1 94 ? -7.359 11.046 17.366 1.00 92.06 94 GLU A O 1
ATOM 752 N N . GLU A 1 95 ? -6.549 11.752 15.397 1.00 91.00 95 GLU A N 1
ATOM 753 C CA . GLU A 1 95 ? -7.865 12.070 14.836 1.00 91.00 95 GLU A CA 1
ATOM 754 C C . GLU A 1 95 ? -8.685 10.798 14.617 1.00 91.00 95 GLU A C 1
ATOM 756 O O . GLU A 1 95 ? -9.873 10.740 14.927 1.00 91.00 95 GLU A O 1
ATOM 761 N N . PHE A 1 96 ? -8.045 9.733 14.145 1.00 94.06 96 PHE A N 1
ATOM 762 C CA . PHE A 1 96 ? -8.731 8.483 13.838 1.00 94.06 96 PHE A CA 1
ATOM 763 C C . PHE A 1 96 ? -9.044 7.709 15.125 1.00 94.06 96 PHE A C 1
ATOM 765 O O . PHE A 1 96 ? -10.109 7.096 15.242 1.00 94.06 96 PHE A O 1
ATOM 772 N N . GLU A 1 97 ? -8.166 7.789 16.127 1.00 94.38 97 GLU A N 1
ATOM 773 C CA . GLU A 1 97 ? -8.411 7.246 17.466 1.00 94.38 97 GLU A CA 1
ATOM 774 C C . GLU A 1 97 ? -9.656 7.858 18.124 1.00 94.38 97 GLU A C 1
ATOM 776 O O . GLU A 1 97 ? -10.428 7.128 18.754 1.00 94.38 97 GLU A O 1
ATOM 781 N N . TYR A 1 98 ? -9.916 9.158 17.921 1.00 94.62 98 TYR A N 1
ATOM 782 C CA . TYR A 1 98 ? -11.136 9.819 18.404 1.00 94.62 98 TYR A CA 1
ATOM 783 C C . TYR A 1 98 ? -12.415 9.166 17.856 1.00 94.62 98 TYR A C 1
ATOM 785 O O . TYR A 1 98 ? -13.402 9.014 18.579 1.00 94.62 98 TYR A O 1
ATOM 793 N N . PHE A 1 99 ? -12.386 8.697 16.606 1.00 95.25 99 PHE A N 1
ATOM 794 C CA . PHE A 1 99 ? -13.493 7.973 15.972 1.00 95.25 99 PHE A CA 1
ATOM 795 C C . PHE A 1 99 ? -13.509 6.465 16.280 1.00 95.25 99 PHE A C 1
ATOM 797 O O . PHE A 1 99 ? -14.295 5.710 15.703 1.00 95.25 99 PHE A O 1
ATOM 804 N N . GLY A 1 100 ? -12.661 6.005 17.204 1.00 96.06 100 GLY A N 1
ATOM 805 C CA . GLY A 1 100 ? -12.573 4.605 17.609 1.00 96.06 100 GLY A CA 1
ATOM 806 C C . GLY A 1 100 ? -11.807 3.716 16.629 1.00 96.06 100 GLY A C 1
ATOM 807 O O . GLY A 1 100 ? -11.882 2.489 16.742 1.00 96.06 100 GLY A O 1
ATOM 808 N N . CYS A 1 101 ? -11.076 4.300 15.679 1.00 97.69 101 CYS A N 1
ATOM 809 C CA . CYS A 1 101 ? -10.164 3.557 14.822 1.00 97.69 101 CYS A CA 1
ATOM 810 C C . CYS A 1 101 ? -8.889 3.164 15.574 1.00 97.69 101 CYS A C 1
ATOM 812 O O . CYS A 1 101 ? -8.482 3.806 16.539 1.00 97.69 101 CYS A O 1
ATOM 814 N N . LYS A 1 102 ? -8.232 2.102 15.111 1.00 97.44 102 LYS A N 1
ATOM 815 C CA . LYS A 1 102 ? -6.951 1.635 15.651 1.00 97.44 102 LYS A CA 1
ATOM 816 C C . LYS A 1 102 ? -5.980 1.356 14.524 1.00 97.44 102 LYS A C 1
ATOM 818 O O . LYS A 1 102 ? -6.367 0.717 13.546 1.00 97.44 102 LYS A O 1
ATOM 823 N N . ILE A 1 103 ? -4.727 1.769 14.689 1.00 97.12 103 ILE A N 1
ATOM 824 C CA . ILE A 1 103 ? -3.655 1.391 13.767 1.00 97.12 103 ILE A CA 1
ATOM 825 C C . ILE A 1 103 ? -3.475 -0.129 13.811 1.00 97.12 103 ILE A C 1
ATOM 827 O O . ILE A 1 103 ? -3.365 -0.720 14.886 1.00 97.12 103 ILE A O 1
ATOM 831 N N . ILE A 1 104 ? -3.430 -0.752 12.636 1.00 97.12 104 ILE A N 1
ATOM 832 C CA . ILE A 1 104 ? -3.107 -2.179 12.479 1.00 97.12 104 ILE A CA 1
ATOM 833 C C . ILE A 1 104 ? -1.733 -2.405 11.841 1.00 97.12 104 ILE A C 1
ATOM 835 O O . ILE A 1 104 ? -1.211 -3.514 11.899 1.00 97.12 104 ILE A O 1
ATOM 839 N N . GLY A 1 105 ? -1.132 -1.360 11.273 1.00 95.94 105 GLY A N 1
ATOM 840 C CA . GLY A 1 105 ? 0.233 -1.358 10.758 1.00 95.94 105 GLY A CA 1
ATOM 841 C C . GLY A 1 105 ? 0.437 -0.272 9.708 1.00 95.94 105 GLY A C 1
ATOM 842 O O . GLY A 1 105 ? -0.509 0.415 9.323 1.00 95.94 105 GLY A O 1
ATOM 843 N N . SER A 1 106 ? 1.670 -0.145 9.232 1.00 95.62 106 SER A N 1
ATOM 844 C CA . SER A 1 106 ? 2.021 0.753 8.132 1.00 95.62 106 SER A CA 1
ATOM 845 C C . SER A 1 106 ? 2.925 0.026 7.148 1.00 95.62 106 SER A C 1
ATOM 847 O O . SER A 1 106 ? 3.675 -0.872 7.537 1.00 95.62 106 SER A O 1
ATOM 849 N N . SER A 1 107 ? 2.854 0.407 5.878 1.00 94.94 107 SER A N 1
ATOM 850 C CA . SER A 1 107 ? 3.690 -0.180 4.837 1.00 94.94 107 SER A CA 1
ATOM 851 C C . SER A 1 107 ? 4.049 0.842 3.773 1.00 94.94 107 SER A C 1
ATOM 853 O O . SER A 1 107 ? 3.244 1.704 3.418 1.00 94.94 107 SER A O 1
ATOM 855 N N . ILE A 1 108 ? 5.267 0.712 3.247 1.00 94.31 108 ILE A N 1
ATOM 856 C CA . ILE A 1 108 ? 5.727 1.486 2.099 1.00 94.31 108 ILE A CA 1
ATOM 857 C C . ILE A 1 108 ? 5.190 0.814 0.837 1.00 94.31 108 ILE A C 1
ATOM 859 O O . ILE A 1 108 ? 5.553 -0.321 0.517 1.00 94.31 108 ILE A O 1
ATOM 863 N N . ILE A 1 109 ? 4.331 1.535 0.126 1.00 94.25 109 ILE A N 1
ATOM 864 C CA . ILE A 1 109 ? 3.624 1.055 -1.055 1.00 94.25 109 ILE A CA 1
ATOM 865 C C . ILE A 1 109 ? 4.135 1.812 -2.287 1.00 94.25 109 ILE A C 1
ATOM 867 O O . ILE A 1 109 ? 4.222 3.043 -2.247 1.00 94.25 109 ILE A O 1
ATOM 871 N N . PRO A 1 110 ? 4.479 1.110 -3.382 1.00 94.19 110 PRO A N 1
ATOM 872 C CA . PRO A 1 110 ? 4.782 1.754 -4.653 1.00 94.19 110 PRO A CA 1
ATOM 873 C C . PRO A 1 110 ? 3.517 2.393 -5.241 1.00 94.19 110 PRO A C 1
ATOM 875 O O . PRO A 1 110 ? 2.487 1.727 -5.351 1.00 94.19 110 PRO A O 1
ATOM 878 N N . VAL A 1 111 ? 3.600 3.664 -5.639 1.00 94.00 111 VAL A N 1
ATOM 879 C CA . VAL A 1 111 ? 2.474 4.431 -6.192 1.00 94.00 111 VAL A CA 1
ATOM 880 C C . VAL A 1 111 ? 2.860 5.203 -7.454 1.00 94.00 111 VAL A C 1
ATOM 882 O O . VAL A 1 111 ? 4.023 5.529 -7.707 1.00 94.00 111 VAL A O 1
ATOM 885 N N . MET A 1 112 ? 1.844 5.505 -8.253 1.00 91.38 112 MET A N 1
ATOM 886 C CA . MET A 1 112 ? 1.910 6.233 -9.515 1.00 91.38 112 MET A CA 1
ATOM 887 C C . MET A 1 112 ? 2.118 7.731 -9.342 1.00 91.38 112 MET A C 1
ATOM 889 O O . MET A 1 112 ? 2.811 8.367 -10.133 1.00 91.38 112 MET A O 1
ATOM 893 N N . TYR A 1 113 ? 1.476 8.287 -8.325 1.00 93.44 113 TYR A N 1
ATOM 894 C CA . TYR A 1 113 ? 1.507 9.687 -7.935 1.00 93.44 113 TYR A CA 1
ATOM 895 C C . TYR A 1 113 ? 1.198 9.765 -6.437 1.00 93.44 113 TYR A C 1
ATOM 897 O O . TYR A 1 113 ? 0.622 8.834 -5.874 1.00 93.44 113 TYR A O 1
ATOM 905 N N . GLN A 1 114 ? 1.602 10.855 -5.788 1.00 93.56 114 GLN A N 1
ATOM 906 C CA . GLN A 1 114 ? 1.421 11.013 -4.344 1.00 93.56 114 GLN A CA 1
ATOM 907 C C . GLN A 1 114 ? -0.062 11.049 -3.957 1.00 93.56 114 GLN A C 1
ATOM 909 O O . GLN A 1 114 ? -0.865 11.717 -4.614 1.00 93.56 114 GLN A O 1
ATOM 914 N N . GLY A 1 115 ? -0.415 10.331 -2.896 1.00 92.50 115 GLY A N 1
ATOM 915 C CA . GLY A 1 115 ? -1.780 10.166 -2.417 1.00 92.50 115 GLY A CA 1
ATOM 916 C C . GLY A 1 115 ? -2.674 9.350 -3.350 1.00 92.50 115 GLY A C 1
ATOM 917 O O . GLY A 1 115 ? -3.886 9.554 -3.338 1.00 92.50 115 GLY A O 1
ATOM 918 N N . GLN A 1 116 ? -2.111 8.458 -4.182 1.00 93.06 116 GLN A N 1
ATOM 919 C CA . GLN A 1 116 ? -2.878 7.647 -5.145 1.00 93.06 116 GLN A CA 1
ATOM 920 C C . GLN A 1 116 ? -4.095 6.957 -4.521 1.00 93.06 116 GLN A C 1
ATOM 922 O O . GLN A 1 116 ? -5.147 6.894 -5.158 1.00 93.06 116 GLN A O 1
ATOM 927 N N . PHE A 1 117 ? -3.941 6.439 -3.304 1.00 92.94 117 PHE A N 1
ATOM 928 C CA . PHE A 1 117 ? -4.963 5.648 -2.626 1.00 92.94 117 PHE A CA 1
ATOM 929 C C . PHE A 1 117 ? -5.688 6.415 -1.518 1.00 92.94 117 PHE A C 1
ATOM 931 O O . PHE A 1 117 ? -6.617 5.878 -0.914 1.00 92.94 117 PHE A O 1
ATOM 938 N N . ASP A 1 118 ? -5.318 7.671 -1.258 1.00 93.06 118 ASP A N 1
ATOM 939 C CA . ASP A 1 118 ? -6.102 8.517 -0.361 1.00 93.06 118 ASP A CA 1
ATOM 940 C C . ASP A 1 118 ? -7.490 8.748 -0.978 1.00 93.06 118 ASP A C 1
ATOM 942 O O . ASP A 1 118 ? -7.627 8.926 -2.193 1.00 93.06 118 ASP A O 1
ATOM 946 N N . TYR A 1 119 ? -8.535 8.744 -0.152 1.00 92.12 119 TYR A N 1
ATOM 947 C CA . TYR A 1 119 ? -9.953 8.773 -0.540 1.00 92.12 119 TYR A CA 1
ATOM 948 C C . TYR A 1 119 ? -10.435 7.548 -1.321 1.00 92.12 119 TYR A C 1
ATOM 950 O O . TYR A 1 119 ? -11.470 6.995 -0.969 1.00 92.12 119 TYR A O 1
ATOM 958 N N . GLN A 1 120 ? -9.706 7.089 -2.339 1.00 90.38 120 GLN A N 1
ATOM 959 C CA . GLN A 1 120 ? -10.103 5.973 -3.207 1.00 90.38 120 GLN A CA 1
ATOM 960 C C . GLN A 1 120 ? -9.881 4.594 -2.567 1.00 90.38 120 GLN A C 1
ATOM 962 O O . GLN A 1 120 ? -10.513 3.624 -2.978 1.00 90.38 120 GLN A O 1
ATOM 967 N N . GLY A 1 121 ? -9.025 4.503 -1.546 1.00 88.12 121 GLY A N 1
ATOM 968 C CA . GLY A 1 121 ? -8.582 3.233 -0.980 1.00 88.12 121 GLY A CA 1
ATOM 969 C C . GLY A 1 121 ? -7.581 2.511 -1.887 1.00 88.12 121 GLY A C 1
ATOM 970 O O . GLY A 1 121 ? -7.369 2.878 -3.042 1.00 88.12 121 GLY A O 1
ATOM 971 N N . ILE A 1 122 ? -6.935 1.482 -1.340 1.00 88.44 122 ILE A N 1
ATOM 972 C CA . ILE A 1 122 ? -6.008 0.631 -2.094 1.00 88.44 122 ILE A CA 1
ATOM 973 C C . ILE A 1 122 ? -6.832 -0.446 -2.800 1.00 88.44 122 ILE A C 1
ATOM 975 O O . ILE A 1 122 ? -7.581 -1.177 -2.144 1.00 88.44 122 ILE A O 1
ATOM 979 N N . ASP A 1 123 ? -6.697 -0.528 -4.121 1.00 84.88 123 ASP A N 1
ATOM 980 C CA . ASP A 1 123 ? -7.349 -1.541 -4.946 1.00 84.88 123 ASP A CA 1
ATOM 981 C C . ASP A 1 123 ? -6.543 -2.858 -4.994 1.00 84.88 123 ASP A C 1
ATOM 983 O O . ASP A 1 123 ? -5.584 -3.071 -4.245 1.00 84.88 123 ASP A O 1
ATOM 987 N N . ASP A 1 124 ? -6.975 -3.790 -5.844 1.00 87.38 124 ASP A N 1
ATOM 988 C CA . ASP A 1 124 ? -6.344 -5.105 -5.987 1.00 87.38 124 ASP A CA 1
ATOM 989 C C . ASP A 1 124 ? -5.176 -5.130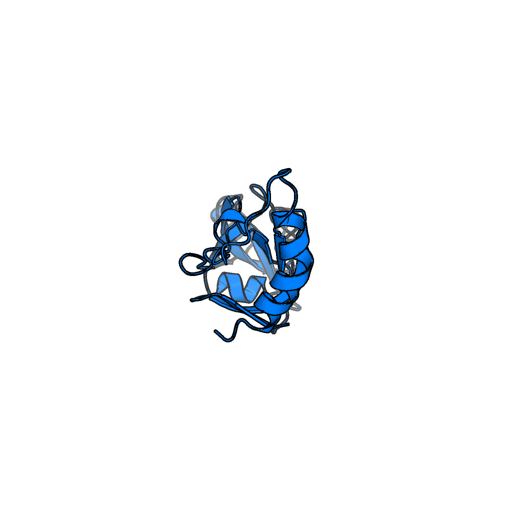 -6.991 1.00 87.38 124 ASP A C 1
ATOM 991 O O . ASP A 1 124 ? -4.585 -6.197 -7.203 1.00 87.38 124 ASP A O 1
ATOM 995 N N . ASP A 1 125 ? -4.825 -3.986 -7.591 1.00 92.81 125 ASP A N 1
ATOM 996 C CA . ASP A 1 125 ? -3.888 -3.900 -8.706 1.00 92.81 125 ASP A CA 1
ATOM 997 C C . ASP A 1 125 ? -2.642 -3.071 -8.369 1.00 92.81 125 ASP A C 1
ATOM 999 O O . ASP A 1 125 ? -2.680 -1.879 -8.081 1.00 92.81 125 ASP A O 1
ATOM 1003 N N . LEU A 1 126 ? -1.471 -3.688 -8.514 1.00 93.88 126 LEU A N 1
ATOM 1004 C CA . LEU A 1 126 ? -0.187 -3.016 -8.371 1.00 93.88 126 LEU A CA 1
ATOM 1005 C C . LEU A 1 126 ? 0.426 -2.743 -9.740 1.00 93.88 126 LEU A C 1
ATOM 1007 O O . LEU A 1 126 ? 0.787 -3.673 -10.463 1.00 93.88 126 LEU A O 1
ATOM 1011 N N . SER A 1 127 ? 0.593 -1.467 -10.077 1.00 94.94 127 SER A N 1
ATOM 1012 C CA . SER A 1 127 ? 1.285 -1.061 -11.301 1.00 94.94 127 SER A CA 1
ATOM 1013 C C . SER A 1 127 ? 2.759 -0.784 -11.031 1.00 94.94 127 SER A C 1
ATOM 1015 O O . SER A 1 127 ? 3.094 0.053 -10.198 1.00 94.94 127 SER A O 1
ATOM 1017 N N . LEU A 1 128 ? 3.632 -1.469 -11.765 1.00 95.56 128 LEU A N 1
ATOM 1018 C CA . LEU A 1 128 ? 5.079 -1.271 -11.743 1.00 95.56 128 LEU A CA 1
ATOM 1019 C C . LEU A 1 128 ? 5.595 -0.987 -13.154 1.00 95.56 128 LEU A C 1
ATOM 1021 O O . LEU A 1 128 ? 4.942 -1.306 -14.147 1.00 95.56 128 LEU A O 1
ATOM 1025 N N . TYR A 1 129 ? 6.793 -0.427 -13.234 1.00 94.06 129 TYR A N 1
ATOM 1026 C CA . TYR A 1 129 ? 7.459 -0.049 -14.475 1.00 94.06 129 TYR A CA 1
ATOM 1027 C C . TYR A 1 129 ? 8.792 -0.748 -14.590 1.00 94.06 129 TYR A C 1
ATOM 1029 O O . TYR A 1 129 ? 9.429 -1.005 -13.575 1.00 94.06 129 TYR A O 1
ATOM 1037 N N . TRP A 1 130 ? 9.247 -1.002 -15.808 1.00 92.44 130 TRP A N 1
ATOM 1038 C CA . TRP A 1 130 ? 10.631 -1.396 -16.055 1.00 92.44 130 TRP A CA 1
ATOM 1039 C C . TRP A 1 130 ? 11.283 -0.430 -17.036 1.00 92.44 130 TRP A C 1
ATOM 1041 O O . TRP A 1 130 ? 10.612 0.236 -17.828 1.00 92.44 130 TRP A O 1
ATOM 1051 N N . ASN A 1 131 ? 12.608 -0.351 -16.988 1.00 81.50 131 ASN A N 1
ATOM 1052 C CA . ASN A 1 131 ? 13.355 0.367 -18.002 1.00 81.50 131 ASN A CA 1
ATOM 1053 C C . ASN A 1 131 ? 13.781 -0.607 -19.105 1.00 81.50 131 ASN A C 1
ATOM 1055 O O . ASN A 1 131 ? 14.493 -1.577 -18.854 1.00 81.50 131 ASN A O 1
ATOM 1059 N N . ALA A 1 132 ? 13.367 -0.339 -20.343 1.00 69.00 132 ALA A N 1
ATOM 1060 C CA . ALA A 1 132 ? 13.738 -1.161 -21.492 1.00 69.00 132 ALA A CA 1
ATOM 1061 C C . ALA A 1 132 ? 15.260 -1.174 -21.754 1.00 69.00 132 ALA A C 1
ATOM 1063 O O . ALA A 1 132 ? 15.764 -2.111 -22.372 1.00 69.00 132 ALA A O 1
ATOM 1064 N N . SER A 1 133 ? 16.014 -0.178 -21.265 1.00 62.88 133 SER A N 1
ATOM 1065 C CA . SER A 1 133 ? 17.476 -0.144 -21.416 1.00 62.88 133 SER A CA 1
ATOM 1066 C C . SER A 1 133 ? 18.222 -1.165 -20.553 1.00 62.88 133 SER A C 1
ATOM 1068 O O . SER A 1 133 ? 19.392 -1.425 -20.819 1.00 62.88 133 SER A O 1
ATOM 1070 N N . ASP A 1 134 ? 17.572 -1.764 -19.550 1.00 49.97 134 ASP A N 1
ATOM 1071 C CA . ASP A 1 134 ? 18.179 -2.794 -18.692 1.00 49.97 134 ASP A CA 1
ATOM 1072 C C . ASP A 1 134 ? 18.160 -4.194 -19.331 1.00 49.97 134 ASP A C 1
ATOM 1074 O O . ASP A 1 134 ? 18.583 -5.177 -18.718 1.00 49.97 134 ASP A O 1
ATOM 1078 N N . CYS A 1 135 ? 17.734 -4.295 -20.596 1.00 52.66 135 CYS A N 1
ATOM 1079 C CA . CYS A 1 135 ? 17.849 -5.503 -21.401 1.00 52.66 135 CYS A CA 1
ATOM 1080 C C . CYS A 1 135 ? 19.324 -5.747 -21.791 1.00 52.66 135 CYS A C 1
ATOM 1082 O O . CYS A 1 135 ? 19.757 -5.490 -22.916 1.00 52.66 135 CYS A O 1
ATOM 1084 N N . LYS A 1 136 ? 20.128 -6.235 -20.841 1.00 47.38 136 LYS A N 1
ATOM 1085 C CA . LYS A 1 136 ? 21.470 -6.774 -21.096 1.00 47.38 136 LYS A CA 1
ATOM 1086 C C . LYS A 1 136 ? 21.335 -8.149 -21.747 1.00 47.38 136 LYS A C 1
ATOM 1088 O O . LYS A 1 136 ? 21.293 -9.140 -21.038 1.00 47.38 136 LYS A O 1
ATOM 1093 N N . ASP A 1 137 ? 21.127 -8.168 -23.062 1.00 45.19 137 ASP A N 1
ATOM 1094 C CA . ASP A 1 137 ? 21.592 -9.206 -24.000 1.00 45.19 137 ASP A CA 1
ATOM 1095 C C . ASP A 1 137 ? 20.817 -9.097 -25.315 1.00 45.19 137 ASP A C 1
ATOM 1097 O O . ASP A 1 137 ? 19.815 -9.776 -25.553 1.00 45.19 137 ASP A O 1
ATOM 1101 N N . CYS A 1 138 ? 21.311 -8.264 -26.219 1.00 47.97 138 CYS A N 1
ATOM 1102 C CA . CYS A 1 138 ? 21.277 -8.611 -27.632 1.00 47.97 138 CYS A CA 1
ATOM 1103 C C . CYS A 1 138 ? 22.734 -8.841 -28.005 1.00 47.97 138 CYS A C 1
ATOM 1105 O O . CYS A 1 138 ? 23.434 -7.880 -28.300 1.00 47.97 138 CYS A O 1
ATOM 1107 N N . ASP A 1 139 ? 23.202 -10.084 -27.894 1.00 41.19 139 ASP A N 1
ATOM 1108 C CA . ASP A 1 139 ? 24.521 -10.471 -28.387 1.00 41.19 139 ASP A CA 1
ATOM 1109 C C . ASP A 1 139 ? 24.519 -10.184 -29.901 1.00 41.19 139 ASP A C 1
ATOM 1111 O O . ASP A 1 139 ? 23.735 -10.802 -30.635 1.00 41.19 139 ASP A O 1
ATOM 1115 N N . PRO A 1 140 ? 25.276 -9.190 -30.400 1.00 39.31 140 PRO A N 1
ATOM 1116 C CA . PRO A 1 140 ? 25.251 -8.876 -31.812 1.00 39.31 140 PRO A CA 1
ATOM 1117 C C . PRO A 1 140 ? 26.047 -9.966 -32.523 1.00 39.31 140 PRO A C 1
ATOM 1119 O O . PRO A 1 140 ? 27.276 -9.925 -32.571 1.00 39.31 140 PRO A O 1
ATOM 1122 N N . GLN A 1 141 ? 25.366 -10.948 -33.118 1.00 41.81 141 GLN A N 1
ATOM 1123 C CA . GLN A 1 141 ? 26.011 -11.663 -34.211 1.00 41.81 141 GLN A CA 1
ATOM 1124 C C . GLN A 1 141 ? 26.366 -10.628 -35.288 1.00 41.81 141 GLN A C 1
ATOM 1126 O O . GLN A 1 141 ? 25.502 -9.829 -35.668 1.00 41.81 141 GLN A O 1
ATOM 1131 N N . PRO A 1 142 ? 27.617 -10.599 -35.778 1.00 34.50 142 PRO A N 1
ATOM 1132 C CA . PRO A 1 142 ? 28.035 -9.603 -36.743 1.00 34.50 142 PRO A CA 1
ATOM 1133 C C . PRO A 1 142 ? 27.397 -9.944 -38.088 1.00 34.50 142 PRO A C 1
ATOM 1135 O O . PRO A 1 142 ? 27.928 -10.739 -38.859 1.00 34.50 142 PRO A O 1
ATOM 1138 N N . SER A 1 143 ? 26.250 -9.337 -38.379 1.00 36.03 143 SER A N 1
ATOM 1139 C CA . SER A 1 143 ? 25.800 -9.171 -39.755 1.00 36.03 143 SER A CA 1
ATOM 1140 C C . SER A 1 143 ? 26.258 -7.795 -40.213 1.00 36.03 143 SER A C 1
ATOM 1142 O O . SER A 1 143 ? 25.814 -6.754 -39.732 1.00 36.03 143 SER A O 1
ATOM 1144 N N . GLN A 1 144 ? 27.244 -7.809 -41.106 1.00 43.03 144 GLN A N 1
ATOM 1145 C CA . GLN A 1 144 ? 27.510 -6.679 -41.976 1.00 43.03 144 GLN A CA 1
ATOM 1146 C C . GLN A 1 144 ? 26.222 -6.394 -42.746 1.00 43.03 144 GLN A C 1
ATOM 1148 O O . GLN A 1 144 ? 25.789 -7.258 -43.494 1.00 43.03 144 GLN A O 1
ATOM 1153 N N . GLU A 1 145 ? 25.625 -5.222 -42.554 1.00 34.06 145 GLU A N 1
ATOM 1154 C CA . GLU A 1 145 ? 25.057 -4.411 -43.632 1.00 34.06 145 GLU A CA 1
ATOM 1155 C C . GLU A 1 145 ? 24.547 -3.071 -43.085 1.00 34.06 145 GLU A C 1
ATOM 1157 O O . GLU A 1 145 ? 23.978 -2.946 -42.004 1.00 34.06 145 GLU A O 1
ATOM 1162 N N . THR A 1 146 ? 24.859 -2.033 -43.844 1.00 37.47 146 THR A N 1
ATOM 1163 C CA . THR A 1 146 ? 24.619 -0.619 -43.585 1.00 37.47 146 THR A CA 1
ATOM 1164 C C . THR A 1 146 ? 23.138 -0.248 -43.706 1.00 37.47 146 THR A C 1
ATOM 1166 O O . THR A 1 146 ? 22.559 -0.465 -44.767 1.00 37.47 146 THR A O 1
ATOM 1169 N N . GLY A 1 147 ? 22.570 0.444 -42.709 1.00 33.22 147 GLY A N 1
ATOM 1170 C CA . GLY A 1 147 ? 21.415 1.327 -42.927 1.00 33.22 147 GLY A CA 1
ATOM 1171 C C . GLY A 1 147 ? 20.305 1.305 -41.868 1.00 33.22 147 GLY A C 1
ATOM 1172 O O . GLY A 1 147 ? 19.585 0.328 -41.739 1.00 33.22 147 GLY A O 1
ATOM 1173 N N . SER A 1 148 ? 20.102 2.473 -41.245 1.00 35.03 148 SER A N 1
ATOM 1174 C CA . SER A 1 148 ? 18.877 2.961 -40.581 1.00 35.03 148 SER A CA 1
ATOM 1175 C C . SER A 1 148 ? 18.413 2.310 -39.258 1.00 35.03 148 SER A C 1
ATOM 1177 O O . SER A 1 148 ? 18.070 1.137 -39.145 1.00 35.03 148 SER A O 1
ATOM 1179 N N . ASP A 1 149 ? 18.346 3.188 -38.260 1.00 43.12 149 ASP A N 1
ATOM 1180 C CA . ASP A 1 149 ? 18.047 3.055 -36.832 1.00 43.12 149 ASP A CA 1
ATOM 1181 C C . ASP A 1 149 ? 16.592 2.637 -36.496 1.00 43.12 149 ASP A C 1
ATOM 1183 O O . ASP A 1 149 ? 15.860 3.350 -35.814 1.00 43.12 149 ASP A O 1
ATOM 1187 N N . HIS A 1 150 ? 16.130 1.484 -36.999 1.00 38.44 150 HIS A N 1
ATOM 1188 C CA . HIS A 1 150 ? 14.776 0.970 -36.702 1.00 38.44 150 HIS A CA 1
ATOM 1189 C C . HIS A 1 150 ? 14.689 -0.539 -36.389 1.00 38.44 150 HIS A C 1
ATOM 1191 O O . HIS A 1 150 ? 13.598 -1.055 -36.140 1.00 38.44 150 HIS A O 1
ATOM 1197 N N . SER A 1 151 ? 15.814 -1.262 -36.350 1.00 34.06 151 SER A N 1
ATOM 1198 C CA . SER A 1 151 ? 15.817 -2.732 -36.218 1.00 34.06 151 SER A CA 1
ATOM 1199 C C . SER A 1 151 ? 15.549 -3.247 -34.787 1.00 34.06 151 SER A C 1
ATOM 1201 O O . SER A 1 151 ? 14.849 -4.249 -34.615 1.00 34.06 151 SER A O 1
ATOM 1203 N N . CYS A 1 152 ? 15.996 -2.539 -33.738 1.00 40.44 152 CYS A N 1
ATOM 1204 C CA . CYS A 1 152 ? 15.825 -3.001 -32.347 1.00 40.44 152 CYS A CA 1
ATOM 1205 C C . CYS A 1 152 ? 14.352 -3.087 -31.901 1.00 40.44 152 CYS A C 1
ATOM 1207 O O . CYS A 1 152 ? 13.971 -4.036 -31.220 1.00 40.44 152 CYS A O 1
ATOM 1209 N N . LEU A 1 153 ? 13.500 -2.158 -32.346 1.00 37.94 153 LEU A N 1
ATOM 1210 C CA . LEU A 1 153 ? 12.079 -2.105 -31.965 1.00 37.94 153 LEU A CA 1
ATOM 1211 C C . LEU A 1 153 ? 11.259 -3.273 -32.537 1.00 37.94 153 LEU A C 1
ATOM 1213 O O . LEU A 1 153 ? 10.223 -3.660 -31.993 1.00 37.94 153 LEU A O 1
ATOM 1217 N N . VAL A 1 154 ? 11.692 -3.835 -33.669 1.00 36.03 154 VAL A N 1
ATOM 1218 C CA . VAL A 1 154 ? 10.973 -4.927 -34.341 1.00 36.03 154 VAL A CA 1
ATOM 1219 C C . VAL A 1 154 ? 11.395 -6.284 -33.779 1.00 36.03 154 VAL A C 1
ATOM 1221 O O . VAL A 1 154 ? 10.540 -7.154 -33.614 1.00 36.03 154 VAL A O 1
ATOM 1224 N N . HIS A 1 155 ? 12.670 -6.446 -33.408 1.00 37.53 155 HIS A N 1
ATOM 1225 C CA . HIS A 1 155 ? 13.164 -7.671 -32.769 1.00 37.53 155 HIS A CA 1
ATOM 1226 C C . HIS A 1 155 ? 12.674 -7.826 -31.316 1.00 37.53 155 HIS A C 1
ATOM 1228 O O . HIS A 1 155 ? 12.380 -8.946 -30.893 1.00 37.53 155 HIS A O 1
ATOM 1234 N N . GLN A 1 156 ? 12.475 -6.715 -30.589 1.00 43.25 156 GLN A N 1
ATOM 1235 C CA . GLN A 1 156 ? 11.813 -6.699 -29.275 1.00 43.25 156 GLN A CA 1
ATOM 1236 C C . GLN A 1 156 ? 10.405 -7.315 -29.334 1.00 43.25 156 GLN A C 1
ATOM 1238 O O . GLN A 1 156 ? 10.073 -8.186 -28.537 1.00 43.25 156 GLN A O 1
ATOM 1243 N N . ARG A 1 157 ? 9.597 -6.987 -30.353 1.00 40.50 157 ARG A N 1
ATOM 1244 C CA . ARG A 1 157 ? 8.201 -7.463 -30.441 1.00 40.50 157 ARG A CA 1
ATOM 1245 C C . ARG A 1 157 ? 8.020 -8.981 -30.526 1.00 40.50 157 ARG A C 1
ATOM 1247 O O . ARG A 1 157 ? 6.982 -9.466 -30.087 1.00 40.50 157 ARG A O 1
ATOM 1254 N N . TYR A 1 158 ? 8.972 -9.719 -31.098 1.00 34.03 158 TYR A N 1
ATOM 1255 C CA . TYR A 1 158 ? 8.880 -11.181 -31.221 1.00 34.03 158 TYR A CA 1
ATOM 1256 C C . TYR A 1 158 ? 9.763 -11.920 -30.204 1.00 34.03 158 TYR A C 1
ATOM 1258 O O . TYR A 1 158 ? 9.329 -12.931 -29.660 1.00 34.03 158 TYR A O 1
ATOM 1266 N N . GLY A 1 159 ? 10.955 -11.404 -29.882 1.00 37.12 159 GLY A N 1
ATOM 1267 C CA . GLY A 1 159 ? 11.872 -12.047 -28.932 1.00 37.12 159 GLY A CA 1
ATOM 1268 C C . GLY A 1 159 ? 11.503 -11.854 -27.457 1.00 37.12 159 GLY A C 1
ATOM 1269 O O . GLY A 1 159 ? 11.807 -12.709 -26.630 1.00 37.12 159 GLY A O 1
ATOM 1270 N N . GLU A 1 160 ? 10.819 -10.765 -27.102 1.00 46.34 160 GLU A N 1
ATOM 1271 C CA . GLU A 1 160 ? 10.469 -10.433 -25.711 1.00 46.34 160 GLU A CA 1
ATOM 1272 C C . GLU A 1 160 ? 9.247 -11.230 -25.217 1.00 46.34 160 GLU A C 1
ATOM 1274 O O . GLU A 1 160 ? 9.188 -11.639 -24.056 1.00 46.34 160 GLU A O 1
ATOM 1279 N N . VAL A 1 161 ? 8.337 -11.584 -26.138 1.00 42.78 161 VAL A N 1
ATOM 1280 C CA . VAL A 1 161 ? 7.229 -12.524 -25.888 1.00 42.78 161 VAL A CA 1
ATOM 1281 C C . VAL A 1 161 ? 7.769 -13.908 -25.533 1.00 42.78 161 VAL A C 1
ATOM 1283 O O . VAL A 1 161 ? 7.244 -14.560 -24.630 1.00 42.78 161 VAL A O 1
ATOM 1286 N N . ASP A 1 162 ? 8.844 -14.339 -26.196 1.00 35.03 162 ASP A N 1
ATOM 1287 C CA . ASP A 1 162 ? 9.504 -15.601 -25.887 1.00 35.03 162 ASP A CA 1
ATOM 1288 C C . ASP A 1 162 ? 10.422 -15.501 -24.667 1.00 35.03 162 ASP A C 1
ATOM 1290 O O . ASP A 1 162 ? 10.459 -16.451 -23.902 1.00 35.03 162 ASP A O 1
ATOM 1294 N N . ARG A 1 163 ? 11.081 -14.371 -24.377 1.00 42.38 163 ARG A N 1
ATOM 1295 C CA . ARG A 1 163 ? 11.916 -14.233 -23.164 1.00 42.38 163 ARG A CA 1
ATOM 1296 C C . ARG A 1 163 ? 11.116 -14.111 -21.872 1.00 42.38 163 ARG A C 1
ATOM 1298 O O . ARG A 1 163 ? 11.539 -14.664 -20.867 1.00 42.38 163 ARG A O 1
ATOM 1305 N N . ILE A 1 164 ? 9.929 -13.508 -21.888 1.00 43.91 164 ILE A N 1
ATOM 1306 C CA . ILE A 1 164 ? 9.006 -13.569 -20.740 1.00 43.91 164 ILE A CA 1
ATOM 1307 C C . ILE A 1 164 ? 8.417 -14.985 -20.584 1.00 43.91 164 ILE A C 1
ATOM 1309 O O . ILE A 1 164 ? 8.130 -15.417 -19.470 1.00 43.91 164 ILE A O 1
ATOM 1313 N N . ARG A 1 165 ? 8.289 -15.752 -21.678 1.00 35.84 165 ARG A N 1
ATOM 1314 C CA . ARG A 1 165 ? 7.910 -17.179 -21.639 1.00 35.84 165 ARG A CA 1
ATOM 1315 C C . ARG A 1 165 ? 9.066 -18.120 -21.266 1.00 35.84 165 ARG A C 1
ATOM 1317 O O . ARG A 1 165 ? 8.803 -19.202 -20.749 1.00 35.84 165 ARG A O 1
ATOM 1324 N N . GLN A 1 166 ? 10.312 -17.737 -21.544 1.00 32.25 166 GLN A N 1
ATOM 1325 C CA . GLN A 1 166 ? 11.528 -18.545 -21.375 1.00 32.25 166 GLN A CA 1
ATOM 1326 C C . GLN A 1 166 ? 12.389 -18.115 -20.185 1.00 32.25 166 GLN A C 1
ATOM 1328 O O . GLN A 1 166 ? 13.368 -18.799 -19.889 1.00 32.25 166 GLN A O 1
ATOM 1333 N N . ALA A 1 167 ? 12.014 -17.056 -19.463 1.00 34.62 167 ALA A N 1
ATOM 1334 C CA . ALA A 1 167 ? 12.519 -16.769 -18.128 1.00 34.62 167 ALA A CA 1
ATOM 1335 C C . ALA A 1 167 ? 12.051 -17.876 -17.167 1.00 34.62 167 ALA A C 1
ATOM 1337 O O . ALA A 1 167 ? 11.121 -17.721 -16.378 1.00 34.62 167 ALA A O 1
ATOM 1338 N N . LYS A 1 168 ? 12.703 -19.037 -17.258 1.00 29.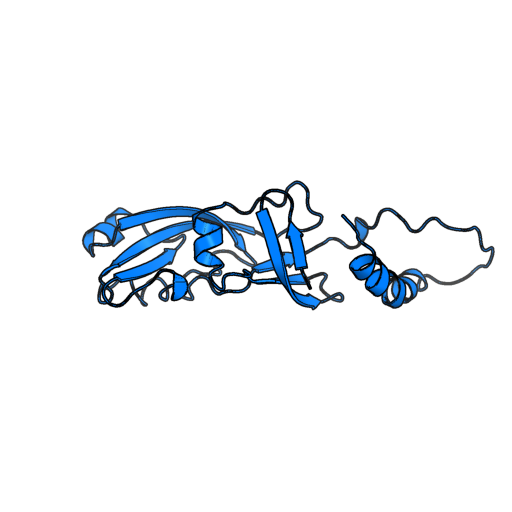83 168 LYS A N 1
ATOM 1339 C CA . LYS A 1 168 ? 12.971 -19.849 -16.082 1.00 29.83 168 LYS A CA 1
ATOM 1340 C C . LYS A 1 168 ? 13.902 -19.012 -15.213 1.00 29.83 168 LYS A C 1
ATOM 1342 O O . LYS A 1 168 ? 15.080 -18.879 -15.537 1.00 29.83 168 LYS A O 1
ATOM 1347 N N . PHE A 1 169 ? 13.330 -18.405 -14.183 1.00 40.03 169 PHE A N 1
ATOM 1348 C CA . PHE A 1 169 ? 14.082 -18.065 -12.984 1.00 40.03 169 PHE A CA 1
ATOM 1349 C C . PHE A 1 169 ? 14.472 -19.361 -12.265 1.00 40.03 169 PHE A C 1
ATOM 1351 O O . PHE A 1 169 ? 13.652 -20.313 -12.293 1.00 40.03 169 PHE A O 1
#

Nearest PDB structures (foldseek):
  8zb6-assembly1_A  TM=1.691E-01  e=4.736E+00  Poliovirus 2

Radius of gyration: 20.48 Å; Cα contacts (8 Å, |Δi|>4): 292; chains: 1; bounding box: 48×33×62 Å

pLDDT: mean 81.52, std 22.37, range [29.83, 98.12]

Mean predicted aligned error: 10.34 Å

Solvent-accessible surface area (backbone atoms only — not comparable to full-atom values): 9814 Å² total; per-residue (Å²): 102,79,45,75,40,52,94,57,44,73,29,31,56,76,47,76,38,80,89,77,33,34,38,31,30,30,37,82,82,72,35,32,54,62,46,39,54,77,43,55,72,46,45,91,78,44,78,46,44,52,85,37,75,43,65,31,40,29,31,45,23,46,56,84,25,69,60,57,60,66,52,8,24,62,29,66,79,73,32,62,96,63,37,28,19,33,39,30,78,66,81,60,70,69,63,44,44,75,55,59,27,40,82,78,46,60,25,50,41,70,30,85,48,91,67,69,30,43,41,68,15,66,62,59,68,48,67,34,31,47,63,79,84,73,65,89,76,76,80,77,73,88,70,90,77,92,80,77,100,61,61,69,72,59,52,46,69,61,52,47,62,48,46,72,72,62,61,76,125

Sequence (169 aa):
MILNLPFSGDFYVRYIDYYSNKITLYDPRNCLPGRLLNNSMNLSSSPFTAPYYENYTFYTCPKNAEPVGYYALPIGCLSNSTNATIATTREAPEEFEYFGCKIIGSSIIPVMYQGQFDYQGIDDDLSLYWNASDCKDCDPQPSQETGSDHSCLVHQRYGEVDRIRQAKF